Protein AF-M1EQP9-F1 (afdb_monomer_lite)

Structure (mmCIF, N/CA/C/O backbone):
data_AF-M1EQP9-F1
#
_entry.id   AF-M1EQP9-F1
#
loop_
_atom_site.group_PDB
_atom_site.id
_atom_site.type_symbol
_atom_site.label_atom_id
_atom_site.label_alt_id
_atom_site.label_comp_id
_atom_site.label_asym_id
_atom_site.label_entity_id
_atom_site.label_seq_id
_atom_site.pdbx_PDB_ins_code
_atom_site.Cartn_x
_atom_site.Cartn_y
_atom_site.Cartn_z
_atom_site.occupancy
_atom_site.B_iso_or_equiv
_atom_site.auth_seq_id
_atom_site.auth_comp_id
_atom_site.auth_asym_id
_atom_site.auth_atom_id
_atom_site.pdbx_PDB_model_num
ATOM 1 N N . PRO A 1 1 ? 4.640 -4.961 6.741 1.00 94.44 1 PRO A N 1
ATOM 2 C CA . PRO A 1 1 ? 3.681 -6.100 6.756 1.00 94.44 1 PRO A CA 1
ATOM 3 C C . PRO A 1 1 ? 2.427 -5.844 5.918 1.00 94.44 1 PRO A C 1
ATOM 5 O O . PRO A 1 1 ? 2.183 -6.595 4.981 1.00 94.44 1 PRO A O 1
ATOM 8 N N . LEU A 1 2 ? 1.699 -4.755 6.200 1.00 98.00 2 LEU A N 1
ATOM 9 C CA . LEU A 1 2 ? 0.471 -4.388 5.485 1.00 98.00 2 LEU A CA 1
ATOM 10 C C . LEU A 1 2 ? 0.691 -4.232 3.975 1.00 98.00 2 LEU A C 1
ATOM 12 O O . LEU A 1 2 ? -0.036 -4.828 3.194 1.00 98.00 2 LEU A O 1
ATOM 16 N N . LEU A 1 3 ? 1.756 -3.529 3.569 1.00 98.06 3 LEU A N 1
ATOM 17 C CA . LEU A 1 3 ? 2.133 -3.362 2.160 1.00 98.06 3 LEU A CA 1
ATOM 18 C C . LEU A 1 3 ? 2.260 -4.694 1.404 1.00 98.06 3 LEU A C 1
ATOM 20 O O . LEU A 1 3 ? 1.741 -4.833 0.302 1.00 98.06 3 LEU A O 1
ATOM 24 N N . MET A 1 4 ? 2.930 -5.686 1.998 1.00 97.69 4 MET A N 1
ATOM 25 C CA . MET A 1 4 ? 3.126 -6.988 1.351 1.00 97.69 4 MET A CA 1
ATOM 26 C C . MET A 1 4 ? 1.841 -7.815 1.348 1.00 97.69 4 MET A C 1
ATOM 28 O O . MET A 1 4 ? 1.525 -8.423 0.332 1.00 97.69 4 MET A O 1
ATOM 32 N N . ALA A 1 5 ? 1.065 -7.794 2.437 1.00 98.25 5 ALA A N 1
ATOM 33 C CA . ALA A 1 5 ? -0.255 -8.423 2.462 1.00 98.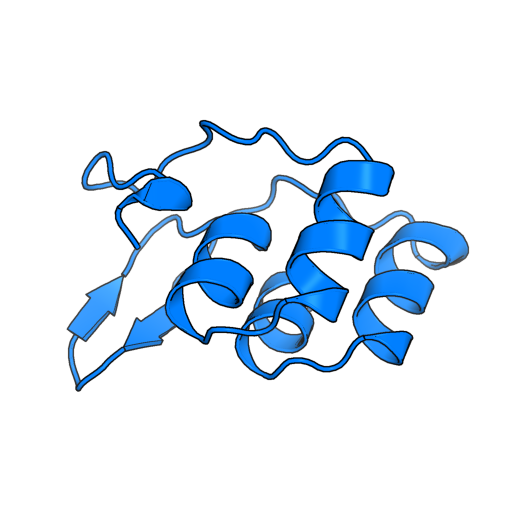25 5 ALA A CA 1
ATOM 34 C C . ALA A 1 5 ? -1.167 -7.836 1.371 1.00 98.25 5 ALA A C 1
ATOM 36 O O . ALA A 1 5 ? -1.834 -8.581 0.659 1.00 98.25 5 ALA A O 1
ATOM 37 N N . ALA A 1 6 ? -1.116 -6.515 1.183 1.00 98.38 6 ALA A N 1
ATOM 38 C CA . ALA A 1 6 ? -1.875 -5.821 0.159 1.00 98.38 6 ALA A CA 1
ATOM 39 C C . ALA A 1 6 ? -1.411 -6.178 -1.262 1.00 98.38 6 ALA A C 1
ATOM 41 O O . ALA A 1 6 ? -2.238 -6.518 -2.106 1.00 98.38 6 ALA A O 1
ATOM 42 N N . ARG A 1 7 ? -0.092 -6.182 -1.506 1.00 97.81 7 ARG A N 1
ATOM 43 C CA . ARG A 1 7 ? 0.512 -6.561 -2.795 1.00 97.81 7 ARG A CA 1
ATOM 44 C C . ARG A 1 7 ? 0.163 -7.984 -3.229 1.00 97.81 7 ARG A C 1
ATOM 46 O O . ARG A 1 7 ? 0.003 -8.212 -4.417 1.00 97.81 7 ARG A O 1
ATOM 53 N N . TYR A 1 8 ? 0.105 -8.931 -2.293 1.00 98.00 8 TYR A N 1
ATOM 54 C CA . TYR A 1 8 ? -0.178 -10.343 -2.585 1.00 98.00 8 TYR A CA 1
ATOM 55 C C . TYR A 1 8 ? -1.659 -10.722 -2.420 1.00 98.00 8 TYR A C 1
ATOM 57 O O . TYR A 1 8 ? -2.016 -11.888 -2.574 1.00 98.00 8 TYR A O 1
ATOM 65 N N . GLY A 1 9 ? -2.531 -9.765 -2.092 1.00 98.25 9 GLY A N 1
ATOM 66 C CA . GLY A 1 9 ? -3.974 -10.003 -2.049 1.00 98.25 9 GLY A CA 1
ATOM 67 C C . GLY A 1 9 ? -4.459 -10.768 -0.815 1.00 98.25 9 GLY A C 1
ATOM 68 O O . GLY A 1 9 ? -5.545 -11.345 -0.840 1.00 98.25 9 GLY A O 1
ATOM 69 N N . HIS A 1 10 ? -3.680 -10.788 0.267 1.00 98.50 10 HIS A N 1
ATOM 70 C CA . HIS A 1 10 ? -4.017 -11.500 1.501 1.00 98.50 10 HIS A CA 1
ATOM 71 C C . HIS A 1 10 ? -5.012 -10.687 2.344 1.00 98.50 10 HIS A C 1
ATOM 73 O O . HIS A 1 10 ? -4.619 -10.038 3.314 1.00 98.50 10 HIS A O 1
ATOM 79 N N . LEU A 1 11 ? -6.294 -10.714 1.964 1.00 98.62 11 LEU A N 1
ATOM 80 C CA . LEU A 1 11 ? -7.361 -9.936 2.608 1.00 98.62 11 LEU A CA 1
ATOM 81 C C . LEU A 1 11 ? -7.413 -10.137 4.127 1.00 98.62 11 LEU A C 1
ATOM 83 O O . LEU A 1 11 ? -7.323 -9.160 4.860 1.00 98.62 11 LEU A O 1
ATOM 87 N N . ASP A 1 12 ? -7.453 -11.386 4.588 1.00 98.31 12 ASP A N 1
ATOM 88 C CA . ASP A 1 12 ? -7.565 -11.710 6.016 1.00 98.31 12 ASP A CA 1
ATOM 89 C C . ASP A 1 12 ? -6.404 -11.109 6.828 1.00 98.31 12 ASP A C 1
ATOM 91 O O . ASP A 1 12 ? -6.574 -10.637 7.950 1.00 98.31 12 ASP A O 1
ATOM 95 N N . MET A 1 13 ? -5.204 -11.070 6.236 1.00 98.38 13 MET A N 1
ATOM 96 C CA . MET A 1 13 ? -4.031 -10.452 6.855 1.00 98.38 13 MET A CA 1
ATOM 97 C C . MET A 1 13 ? -4.107 -8.925 6.841 1.00 98.38 13 MET A C 1
ATOM 99 O O . MET A 1 13 ? -3.622 -8.292 7.773 1.00 98.38 13 MET A O 1
ATOM 103 N N . VAL A 1 14 ? -4.671 -8.325 5.792 1.00 98.50 14 VAL A N 1
ATOM 104 C CA . VAL A 1 14 ? -4.899 -6.874 5.720 1.00 98.50 14 VAL A CA 1
ATOM 105 C C . VAL A 1 14 ? -5.865 -6.451 6.824 1.00 98.50 14 VAL A C 1
ATOM 107 O O . VAL A 1 14 ? -5.528 -5.559 7.597 1.00 98.50 14 VAL A O 1
ATOM 110 N N . GLU A 1 15 ? -7.000 -7.137 6.950 1.00 98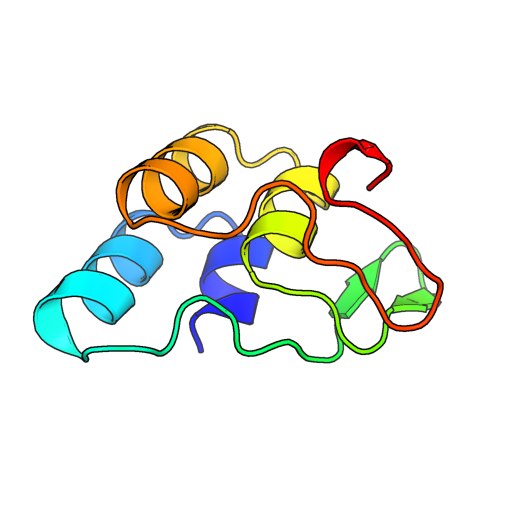.19 15 GLU A N 1
ATOM 111 C CA . GLU A 1 15 ? -8.007 -6.873 7.983 1.00 98.19 15 GLU A CA 1
ATOM 112 C C . GLU A 1 15 ? -7.426 -7.081 9.384 1.00 98.19 15 GLU A C 1
ATOM 114 O O . GLU A 1 15 ? -7.475 -6.176 10.214 1.00 98.19 15 GLU A O 1
ATOM 119 N N . PHE A 1 16 ? -6.739 -8.203 9.622 1.00 98.38 16 PHE A N 1
ATOM 120 C CA . PHE A 1 16 ? -6.073 -8.456 10.900 1.00 98.38 16 PHE A CA 1
ATOM 121 C C . PHE A 1 16 ? -5.067 -7.355 11.273 1.00 98.38 16 PHE A C 1
ATOM 123 O O . PHE A 1 16 ? -5.039 -6.886 12.411 1.00 98.38 16 PHE A O 1
ATOM 130 N N . LEU A 1 17 ? -4.237 -6.913 10.322 1.00 98.19 17 LEU A N 1
ATOM 131 C CA . LEU A 1 17 ? -3.234 -5.879 10.580 1.00 98.19 17 LEU A CA 1
ATOM 132 C C . LEU A 1 17 ? -3.862 -4.513 10.881 1.00 98.19 17 LEU A C 1
ATOM 134 O O . LEU A 1 17 ? -3.335 -3.785 11.723 1.00 98.19 17 LEU A O 1
ATOM 138 N N . LEU A 1 18 ? -4.955 -4.160 10.206 1.00 97.31 18 LEU A N 1
ATOM 139 C CA . LEU A 1 18 ? -5.643 -2.884 10.403 1.00 97.31 18 LEU A CA 1
ATOM 140 C C . LEU A 1 18 ? -6.439 -2.866 11.710 1.00 97.31 18 LEU A C 1
ATOM 142 O O . LEU A 1 18 ? -6.333 -1.908 12.472 1.00 97.31 18 LEU A O 1
ATOM 146 N N . GLU A 1 19 ? -7.183 -3.932 11.996 1.00 97.25 19 GLU A N 1
ATOM 147 C CA . GLU A 1 19 ? -8.118 -3.979 13.122 1.00 97.25 19 GLU A CA 1
ATOM 148 C C . GLU A 1 19 ? -7.453 -4.380 14.441 1.00 97.25 19 GLU A C 1
ATOM 150 O O . GLU A 1 19 ? -7.777 -3.830 15.490 1.00 97.25 19 GLU A O 1
ATOM 155 N N . GLN A 1 20 ? -6.525 -5.342 14.405 1.00 97.00 20 GLN A N 1
ATOM 156 C CA . GLN A 1 20 ? -5.958 -5.946 15.618 1.00 97.00 20 GLN A CA 1
ATOM 157 C C . GLN A 1 20 ? -4.562 -5.415 15.944 1.00 97.00 20 GLN A C 1
ATOM 159 O O . GLN A 1 20 ? -4.165 -5.380 17.108 1.00 97.00 20 GLN A O 1
ATOM 164 N N . CYS A 1 21 ? -3.789 -5.016 14.930 1.00 96.12 21 CYS A N 1
ATOM 165 C CA . CYS A 1 21 ? -2.419 -4.529 15.116 1.00 96.12 21 CYS A CA 1
ATOM 166 C C . CYS A 1 21 ? -2.280 -3.006 15.001 1.00 96.12 21 CYS A C 1
ATOM 168 O O . CYS A 1 21 ? -1.164 -2.504 15.153 1.00 96.12 21 CYS A O 1
ATOM 170 N N . SER A 1 22 ? -3.366 -2.278 14.716 1.00 93.69 22 SER A N 1
ATOM 171 C CA . SER A 1 22 ? -3.354 -0.827 14.481 1.00 93.69 22 SER A CA 1
ATOM 172 C C . SER A 1 22 ? -2.274 -0.406 13.475 1.00 93.69 22 SER A C 1
ATOM 174 O O . SER A 1 22 ? -1.573 0.593 13.667 1.00 93.69 22 SER A O 1
ATOM 176 N N . ALA A 1 23 ? -2.076 -1.206 12.421 1.00 95.50 23 ALA A N 1
ATOM 177 C CA . ALA A 1 23 ? -1.076 -0.919 11.405 1.00 95.50 23 ALA A CA 1
ATOM 178 C C . ALA A 1 23 ? -1.398 0.411 10.714 1.00 95.50 23 ALA A C 1
ATOM 180 O O . ALA A 1 23 ? -2.529 0.656 10.300 1.00 95.50 23 ALA A O 1
ATOM 181 N N . SER A 1 24 ? -0.386 1.264 10.549 1.00 95.44 24 SER A N 1
ATOM 182 C CA . SER A 1 24 ? -0.575 2.525 9.835 1.00 95.44 24 SER A CA 1
ATOM 183 C C . SER A 1 24 ? -0.827 2.262 8.348 1.00 95.44 24 SER A C 1
ATOM 185 O O . SER A 1 24 ? 0.003 1.666 7.653 1.00 95.44 24 SER A O 1
ATOM 187 N N . ILE A 1 25 ? -1.996 2.703 7.882 1.00 96.38 25 ILE A N 1
ATOM 188 C CA . ILE A 1 25 ? -2.528 2.411 6.547 1.00 96.38 25 ILE A CA 1
ATOM 189 C C . ILE A 1 25 ? -1.784 3.138 5.419 1.00 96.38 25 ILE A C 1
ATOM 191 O O . ILE A 1 25 ? -1.779 2.670 4.285 1.00 96.38 25 ILE A O 1
ATOM 195 N N . GLU A 1 26 ? -1.096 4.235 5.741 1.00 96.38 26 GLU A N 1
ATOM 196 C CA . GLU A 1 26 ? -0.399 5.096 4.774 1.00 96.38 26 GLU A CA 1
ATOM 197 C C . GLU A 1 26 ? 1.104 4.812 4.663 1.00 96.38 26 GLU A C 1
ATOM 199 O O . GLU A 1 26 ? 1.812 5.503 3.931 1.00 96.38 26 GLU A O 1
ATOM 204 N N . VAL A 1 27 ? 1.633 3.822 5.396 1.00 94.12 27 VAL A N 1
ATOM 205 C CA . VAL A 1 27 ? 3.074 3.530 5.364 1.00 94.12 27 VAL A CA 1
ATOM 206 C C . VAL A 1 27 ? 3.455 2.971 4.000 1.00 94.12 27 VAL A C 1
ATOM 208 O O . VAL A 1 27 ? 3.213 1.800 3.697 1.00 94.12 27 VAL A O 1
ATOM 211 N N . GLY A 1 28 ? 4.078 3.829 3.196 1.00 93.75 28 GLY A N 1
ATOM 212 C CA . GLY A 1 28 ? 4.664 3.462 1.920 1.00 93.75 28 GLY A CA 1
ATOM 213 C C . GLY A 1 28 ? 5.933 2.627 2.078 1.00 93.75 28 GLY A C 1
ATOM 214 O O . GLY A 1 28 ? 6.625 2.684 3.095 1.00 93.75 28 GLY A O 1
ATOM 215 N N . GLY A 1 29 ? 6.254 1.854 1.047 1.00 96.25 29 GLY A N 1
ATOM 216 C CA . GLY A 1 29 ? 7.503 1.103 0.972 1.00 96.25 29 GLY A CA 1
ATOM 217 C C . GLY A 1 29 ? 7.850 0.705 -0.454 1.00 96.25 29 GLY A C 1
ATOM 218 O O . GLY A 1 29 ? 7.167 1.091 -1.402 1.00 96.25 29 GLY A O 1
ATOM 219 N N . SER A 1 30 ? 8.925 -0.059 -0.598 1.00 97.62 30 SER A N 1
ATOM 220 C CA . SER A 1 30 ? 9.435 -0.495 -1.897 1.00 97.62 30 SER A CA 1
ATOM 221 C C . SER A 1 30 ? 8.767 -1.804 -2.321 1.00 97.62 30 SER A C 1
ATOM 223 O O . SER A 1 30 ? 8.724 -2.773 -1.555 1.00 97.62 30 SER A O 1
ATOM 225 N N . VAL A 1 31 ? 8.239 -1.849 -3.541 1.00 97.12 31 VAL A N 1
ATOM 226 C CA . VAL A 1 31 ? 7.649 -3.051 -4.147 1.00 97.12 31 VAL A CA 1
ATOM 227 C C . VAL A 1 31 ? 8.192 -3.243 -5.552 1.00 97.12 31 VAL A C 1
ATOM 229 O O . VAL A 1 31 ? 8.388 -2.272 -6.269 1.00 97.12 31 VAL A O 1
ATOM 232 N N . ASN A 1 32 ? 8.390 -4.493 -5.966 1.00 96.38 32 ASN A N 1
ATOM 233 C CA . ASN A 1 32 ? 8.835 -4.787 -7.327 1.00 96.38 32 ASN A CA 1
ATOM 234 C C . ASN A 1 32 ? 7.638 -5.155 -8.207 1.00 96.38 32 ASN A C 1
ATOM 236 O O . ASN A 1 32 ? 6.843 -6.015 -7.819 1.00 96.38 32 ASN A O 1
ATOM 240 N N . PHE A 1 33 ? 7.535 -4.556 -9.386 1.00 93.25 33 PHE A N 1
ATOM 241 C CA . PHE A 1 33 ? 6.595 -4.926 -10.447 1.00 93.25 33 PHE A CA 1
ATOM 242 C C . PHE A 1 33 ? 7.373 -5.044 -11.755 1.00 93.25 33 PHE A C 1
ATOM 244 O O . PHE A 1 33 ? 8.177 -4.176 -12.060 1.00 93.25 33 PHE A O 1
ATOM 251 N N . ASP A 1 34 ? 7.202 -6.154 -12.475 1.00 90.88 34 ASP A N 1
ATOM 252 C CA . ASP A 1 34 ? 7.829 -6.403 -13.785 1.00 90.88 34 ASP A CA 1
ATOM 253 C C . ASP A 1 34 ? 9.349 -6.149 -13.861 1.00 90.88 34 ASP A C 1
ATOM 255 O O . ASP A 1 34 ? 9.897 -5.790 -14.898 1.00 90.88 34 ASP A O 1
ATOM 259 N N . GLY A 1 35 ? 10.056 -6.384 -12.751 1.00 93.88 35 GLY A N 1
ATOM 260 C CA . GLY A 1 35 ? 11.505 -6.181 -12.650 1.00 93.88 35 GLY A CA 1
ATOM 261 C C . GLY A 1 35 ? 11.931 -4.757 -12.280 1.00 93.88 35 GLY A C 1
ATOM 262 O O . GLY A 1 35 ? 13.121 -4.525 -12.083 1.00 93.88 35 GLY A O 1
ATOM 263 N N . GLU A 1 36 ? 10.987 -3.833 -12.113 1.00 93.81 36 GLU A N 1
ATOM 264 C CA . GLU A 1 36 ? 11.227 -2.468 -11.652 1.00 93.81 36 GLU A CA 1
ATOM 265 C C . GLU A 1 36 ? 10.860 -2.308 -10.174 1.00 93.81 36 GLU A C 1
ATOM 267 O O . GLU A 1 36 ? 9.820 -2.786 -9.711 1.00 93.8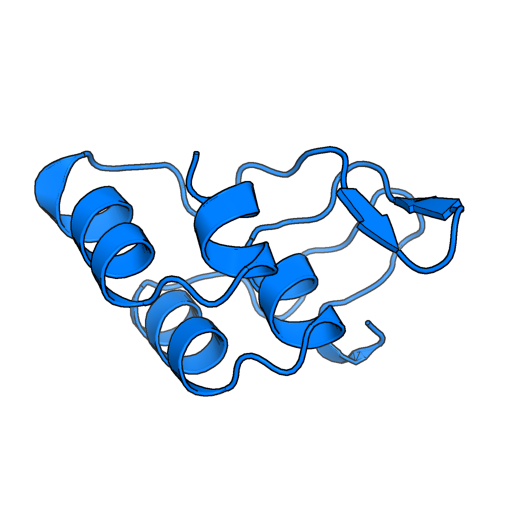1 36 GLU A O 1
ATOM 272 N N . THR A 1 37 ? 11.714 -1.611 -9.423 1.00 96.88 37 THR A N 1
ATOM 273 C CA . THR A 1 37 ? 11.437 -1.243 -8.032 1.00 96.88 37 THR A CA 1
ATOM 274 C C . THR A 1 37 ? 10.658 0.066 -7.989 1.00 96.88 37 THR A C 1
ATOM 276 O O . THR A 1 37 ? 11.142 1.109 -8.427 1.00 96.88 37 THR A O 1
ATOM 279 N N . ILE A 1 38 ? 9.466 0.026 -7.404 1.00 97.69 38 ILE A N 1
ATOM 280 C CA . ILE A 1 38 ? 8.631 1.192 -7.137 1.00 97.69 38 ILE A CA 1
ATOM 281 C C . ILE A 1 38 ? 8.807 1.594 -5.679 1.00 97.69 38 ILE A C 1
ATOM 283 O O . ILE A 1 38 ? 8.440 0.856 -4.764 1.00 97.69 38 ILE A O 1
ATOM 287 N N . GLU A 1 39 ? 9.350 2.788 -5.474 1.00 97.81 39 GLU A N 1
ATOM 288 C CA . GLU A 1 39 ? 9.602 3.353 -4.153 1.00 97.81 39 GLU A CA 1
ATOM 289 C C . GLU A 1 39 ? 8.417 4.174 -3.633 1.00 97.81 39 GLU A C 1
ATOM 291 O O . GLU A 1 39 ? 7.729 4.882 -4.378 1.00 97.81 39 GLU A O 1
ATOM 296 N N . GLY A 1 40 ? 8.210 4.114 -2.317 1.00 97.62 40 GLY A N 1
ATOM 297 C CA . GLY A 1 40 ? 7.164 4.869 -1.626 1.00 97.62 40 GLY A CA 1
ATOM 298 C C . GLY A 1 40 ? 5.741 4.433 -1.973 1.00 97.62 40 GLY A C 1
ATOM 299 O O . GLY A 1 40 ? 4.821 5.224 -1.817 1.00 97.62 40 GLY A O 1
ATOM 300 N N . ALA A 1 41 ? 5.537 3.205 -2.450 1.00 98.06 41 ALA A N 1
ATOM 301 C CA . ALA A 1 41 ? 4.212 2.696 -2.775 1.00 98.06 41 ALA A CA 1
ATOM 302 C C . ALA A 1 41 ? 3.371 2.501 -1.502 1.00 98.06 41 ALA A C 1
ATOM 304 O O . ALA A 1 41 ? 3.761 1.692 -0.652 1.00 98.06 41 ALA A O 1
ATOM 305 N N . PRO A 1 42 ? 2.221 3.186 -1.351 1.00 97.88 42 PRO A N 1
ATOM 306 C CA . PRO A 1 42 ? 1.302 2.904 -0.256 1.00 97.88 42 PRO A CA 1
ATOM 307 C C . PRO A 1 42 ? 0.602 1.546 -0.462 1.00 97.88 42 PRO A C 1
ATOM 309 O O . PRO A 1 42 ? 0.494 1.067 -1.597 1.00 97.88 42 PRO A O 1
ATOM 312 N N . PRO A 1 43 ? 0.066 0.919 0.604 1.00 98.38 43 PRO A N 1
ATOM 313 C CA . PRO A 1 43 ? -0.630 -0.367 0.504 1.00 98.38 43 PRO A CA 1
ATOM 314 C C . PRO A 1 43 ? -1.759 -0.373 -0.534 1.00 98.38 43 PRO A C 1
ATOM 316 O O . PRO A 1 43 ? -1.903 -1.343 -1.279 1.00 98.38 43 PRO A O 1
ATOM 319 N N . LEU A 1 44 ? -2.513 0.730 -0.640 1.00 98.69 44 LEU A N 1
ATOM 320 C CA . LEU A 1 44 ? -3.586 0.879 -1.626 1.00 98.69 44 LEU A CA 1
ATOM 321 C C . LEU A 1 44 ? -3.060 0.862 -3.067 1.00 98.69 44 LEU A C 1
ATOM 323 O O . LEU A 1 44 ? -3.672 0.238 -3.933 1.00 98.69 44 LEU A O 1
ATOM 327 N N . TRP A 1 45 ? -1.914 1.500 -3.317 1.00 98.50 45 TRP A N 1
ATOM 328 C CA . TRP A 1 45 ? -1.261 1.479 -4.626 1.00 98.50 45 TRP A CA 1
ATOM 329 C C . TRP A 1 45 ? -0.852 0.056 -5.004 1.00 98.50 45 TRP A C 1
ATOM 331 O O . TRP A 1 45 ? -1.193 -0.411 -6.085 1.00 98.50 45 TRP A O 1
ATOM 341 N N . ALA A 1 46 ? -0.208 -0.671 -4.085 1.00 98.25 46 ALA A N 1
ATOM 342 C CA . ALA A 1 46 ? 0.258 -2.031 -4.346 1.00 98.25 46 ALA A CA 1
ATOM 343 C C . ALA A 1 46 ? -0.892 -3.020 -4.607 1.00 98.25 46 ALA A C 1
ATOM 345 O O . ALA A 1 46 ? -0.777 -3.865 -5.491 1.00 98.25 46 ALA A O 1
ATOM 346 N N . ALA A 1 47 ? -2.005 -2.905 -3.874 1.00 98.56 47 ALA A N 1
ATOM 347 C CA . ALA A 1 47 ? -3.198 -3.714 -4.124 1.00 98.56 47 ALA A CA 1
ATOM 348 C C . ALA A 1 47 ? -3.867 -3.382 -5.468 1.00 98.56 47 ALA A C 1
ATOM 350 O O . ALA A 1 47 ? -4.379 -4.284 -6.131 1.00 98.56 47 ALA A O 1
ATOM 351 N N . SER A 1 48 ? -3.854 -2.103 -5.863 1.00 98.44 48 SER A N 1
ATOM 352 C CA . SER A 1 48 ? -4.426 -1.639 -7.133 1.00 98.44 48 SER A CA 1
ATOM 353 C C . SER A 1 48 ? -3.599 -2.129 -8.323 1.00 98.44 48 SER A C 1
ATOM 355 O O . SER A 1 48 ? -4.159 -2.773 -9.205 1.00 98.44 48 SER A O 1
ATOM 357 N N . ALA A 1 49 ? -2.273 -1.946 -8.278 1.00 97.81 49 ALA A N 1
ATOM 358 C CA . ALA A 1 49 ? -1.330 -2.447 -9.285 1.00 97.81 49 ALA A CA 1
ATOM 359 C C . ALA A 1 49 ? -1.448 -3.967 -9.495 1.00 97.81 49 ALA A C 1
ATOM 361 O O . ALA A 1 49 ? -1.366 -4.469 -10.611 1.00 97.81 49 ALA A O 1
ATOM 362 N N . ALA A 1 50 ? -1.663 -4.720 -8.410 1.00 97.75 50 ALA A N 1
ATOM 363 C CA . ALA A 1 50 ? -1.810 -6.174 -8.451 1.00 97.75 50 ALA A CA 1
ATOM 364 C C . ALA A 1 50 ? -3.241 -6.659 -8.781 1.00 97.75 50 ALA A C 1
ATOM 366 O O . ALA A 1 50 ? -3.473 -7.863 -8.892 1.00 97.75 50 ALA A O 1
ATOM 367 N N . GLY A 1 51 ? -4.219 -5.756 -8.923 1.00 98.06 51 GLY A N 1
ATOM 368 C CA . GLY A 1 51 ? -5.602 -6.104 -9.274 1.00 98.06 51 GLY A CA 1
ATOM 369 C C . GLY A 1 51 ? -6.413 -6.764 -8.148 1.00 98.06 51 GLY A C 1
ATOM 370 O O . GLY A 1 51 ? -7.402 -7.456 -8.404 1.00 98.06 51 GLY A O 1
ATOM 371 N N . HIS A 1 52 ? -6.034 -6.573 -6.884 1.00 98.62 52 HIS A N 1
ATOM 372 C CA . HIS A 1 52 ? -6.683 -7.214 -5.738 1.00 98.62 52 HIS A CA 1
ATOM 373 C C . HIS A 1 52 ? -7.893 -6.418 -5.227 1.00 98.62 52 HIS A C 1
ATOM 375 O O . HIS A 1 52 ? -7.859 -5.816 -4.154 1.00 98.62 52 HIS A O 1
ATOM 381 N N . LEU A 1 53 ? -9.003 -6.466 -5.974 1.00 98.56 53 LEU A N 1
ATOM 382 C CA . LEU A 1 53 ? -10.218 -5.673 -5.716 1.00 98.56 53 LEU A CA 1
ATOM 383 C C . LEU A 1 53 ? -10.720 -5.725 -4.262 1.00 98.56 53 LEU A C 1
ATOM 385 O O . LEU A 1 53 ? -11.054 -4.689 -3.693 1.00 98.56 53 LEU A O 1
ATOM 389 N N . LYS A 1 54 ? -10.769 -6.911 -3.643 1.00 98.75 54 LYS A N 1
ATOM 390 C CA . LYS A 1 54 ? -11.259 -7.047 -2.259 1.00 98.75 54 LYS A CA 1
ATOM 391 C C . LYS A 1 54 ? -10.365 -6.320 -1.252 1.00 98.75 54 LYS A C 1
ATOM 393 O O . LYS A 1 54 ? -10.862 -5.686 -0.329 1.00 98.75 54 LYS A O 1
ATOM 398 N N . VAL A 1 55 ? -9.051 -6.372 -1.460 1.00 98.75 55 VAL A N 1
ATOM 399 C CA . VAL A 1 55 ? -8.084 -5.649 -0.628 1.00 98.75 55 VAL A CA 1
ATOM 400 C C . VAL A 1 55 ? -8.211 -4.145 -0.839 1.00 98.75 55 VAL A C 1
ATOM 402 O O . VAL A 1 55 ? -8.211 -3.401 0.136 1.00 98.75 55 VAL A O 1
ATOM 405 N N . VAL A 1 56 ? -8.370 -3.694 -2.088 1.00 98.75 56 VAL A N 1
ATOM 406 C CA . VAL A 1 56 ? -8.610 -2.277 -2.407 1.00 98.75 56 VAL A CA 1
ATOM 407 C C . VAL A 1 56 ? -9.835 -1.758 -1.653 1.00 98.75 56 VAL A C 1
ATOM 409 O O . VAL A 1 56 ? -9.755 -0.727 -0.991 1.00 98.75 56 VAL A O 1
ATOM 412 N N . GLN A 1 57 ? -10.947 -2.497 -1.686 1.00 98.62 57 GLN A N 1
ATOM 413 C CA . GLN A 1 57 ? -12.160 -2.137 -0.946 1.00 98.62 57 GLN A CA 1
ATOM 414 C C . GLN A 1 57 ? -11.920 -2.087 0.566 1.00 98.62 57 GLN A C 1
ATOM 416 O O . GLN A 1 57 ? -12.314 -1.115 1.204 1.00 98.62 57 GLN A O 1
ATOM 421 N N . SER A 1 58 ? -11.244 -3.090 1.133 1.00 98.56 58 SER A N 1
ATOM 422 C CA . SER A 1 58 ? -10.948 -3.128 2.569 1.00 98.56 58 SER A CA 1
ATOM 423 C C . SER A 1 58 ? -10.079 -1.942 3.009 1.00 98.56 58 SER A C 1
ATOM 425 O O . SER A 1 58 ? -10.416 -1.260 3.975 1.00 98.56 58 SER A O 1
ATOM 427 N N . LEU A 1 59 ? -9.025 -1.610 2.255 1.00 98.50 59 LEU A N 1
ATOM 428 C CA . LEU A 1 59 ? -8.168 -0.453 2.538 1.00 98.50 59 LEU A CA 1
ATOM 429 C C . LEU A 1 59 ? -8.938 0.875 2.455 1.00 98.50 59 LEU A C 1
ATOM 431 O O . LEU A 1 59 ? -8.782 1.728 3.326 1.00 98.50 59 LEU A O 1
ATOM 435 N N . LEU A 1 60 ? -9.800 1.049 1.449 1.00 98.44 60 LEU A N 1
ATOM 436 C CA . LEU A 1 60 ? -10.635 2.250 1.320 1.00 98.44 60 LEU A CA 1
ATOM 437 C C . LEU A 1 60 ? -11.646 2.377 2.466 1.00 98.44 60 LEU A C 1
ATOM 439 O O . LEU A 1 60 ? -11.828 3.468 3.001 1.00 98.44 60 LEU A O 1
ATOM 443 N N . ASN A 1 61 ? -12.258 1.267 2.885 1.00 98.25 61 ASN A N 1
ATOM 444 C CA . ASN A 1 61 ? -13.180 1.245 4.024 1.00 98.25 61 ASN A CA 1
ATOM 445 C C . ASN A 1 61 ? -12.488 1.639 5.338 1.00 98.25 61 ASN A C 1
ATOM 447 O O . ASN A 1 61 ? -13.119 2.236 6.207 1.00 98.25 61 ASN A O 1
ATOM 451 N N . HIS A 1 62 ? -11.190 1.359 5.458 1.00 98.00 62 HIS A N 1
ATOM 452 C CA . HIS A 1 62 ? -10.354 1.770 6.587 1.00 98.00 62 HIS A CA 1
ATOM 453 C C . HIS A 1 62 ? -9.736 3.171 6.422 1.00 98.00 62 HIS A C 1
ATOM 455 O O . HIS A 1 62 ? -8.906 3.580 7.232 1.00 98.00 62 HIS A O 1
ATOM 461 N N . GLY A 1 63 ? -10.147 3.929 5.402 1.00 97.56 63 GLY A N 1
ATOM 462 C CA . GLY A 1 63 ? -9.764 5.329 5.231 1.00 97.56 63 GLY A CA 1
ATOM 463 C C . GLY A 1 63 ? -8.434 5.555 4.518 1.00 97.56 63 GLY A C 1
ATOM 464 O O . GLY A 1 63 ? -7.870 6.639 4.655 1.00 97.56 63 GLY A O 1
ATOM 465 N N . ALA A 1 64 ? -7.934 4.578 3.753 1.00 97.94 64 ALA A N 1
ATOM 466 C CA . ALA A 1 64 ? -6.756 4.787 2.916 1.00 97.94 64 ALA A CA 1
ATOM 467 C C . ALA A 1 64 ? -6.976 5.951 1.935 1.00 97.94 64 ALA A C 1
ATOM 469 O O . ALA A 1 64 ? -8.008 6.043 1.262 1.00 97.94 64 ALA A O 1
ATOM 470 N N . SER A 1 65 ? -5.980 6.821 1.807 1.00 98.06 65 SER A N 1
ATOM 471 C CA . SER A 1 65 ? -6.009 7.949 0.887 1.00 98.06 65 SER A CA 1
ATOM 472 C C . SER A 1 65 ? -5.953 7.469 -0.563 1.00 98.06 65 SER A C 1
ATOM 474 O O . SER A 1 65 ? -4.927 7.002 -1.062 1.00 98.06 65 SER A O 1
ATOM 476 N N . VAL A 1 66 ? -7.069 7.649 -1.273 1.00 97.62 66 VAL A N 1
ATOM 477 C CA . VAL A 1 66 ? -7.238 7.240 -2.679 1.00 97.62 66 VAL A CA 1
ATOM 478 C C . VAL A 1 66 ? -6.241 7.899 -3.639 1.00 97.62 66 VAL A C 1
ATOM 480 O O . VAL A 1 66 ? -5.971 7.363 -4.709 1.00 97.62 66 VAL A O 1
ATOM 483 N N . ASN A 1 67 ? -5.677 9.047 -3.252 1.00 97.44 67 ASN A N 1
ATOM 484 C CA . ASN A 1 67 ? -4.760 9.831 -4.077 1.00 97.44 67 ASN A CA 1
ATOM 485 C C . ASN A 1 67 ? -3.312 9.805 -3.568 1.00 97.44 67 ASN A C 1
ATOM 487 O O . ASN A 1 67 ? -2.491 10.550 -4.097 1.00 97.44 67 ASN A O 1
ATOM 491 N N . ASN A 1 68 ? -2.981 8.999 -2.553 1.00 97.25 68 ASN A N 1
ATOM 492 C CA . ASN A 1 68 ? -1.611 8.948 -2.046 1.00 97.25 68 ASN A CA 1
ATOM 493 C C . ASN A 1 68 ? -0.669 8.323 -3.081 1.00 97.25 68 ASN A C 1
ATOM 495 O O .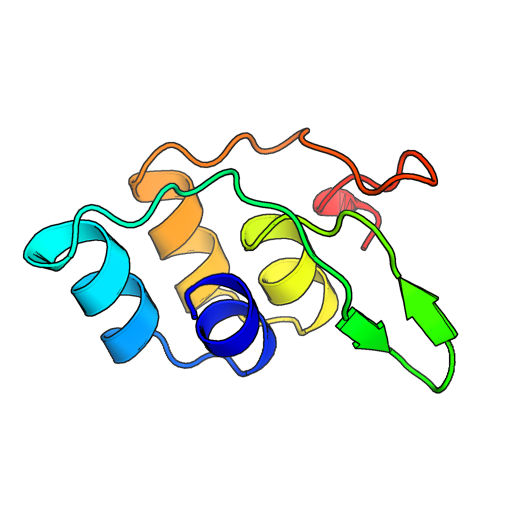 ASN A 1 68 ? -0.986 7.293 -3.677 1.00 97.25 68 ASN A O 1
ATOM 499 N N . THR A 1 69 ? 0.477 8.955 -3.314 1.00 97.81 69 THR A N 1
ATOM 500 C CA . THR A 1 69 ? 1.336 8.631 -4.451 1.00 97.81 69 THR A CA 1
ATOM 501 C C . THR A 1 69 ? 2.614 7.906 -4.063 1.00 97.81 69 THR A C 1
ATOM 503 O O . THR A 1 69 ? 3.154 8.102 -2.979 1.00 97.81 69 THR A O 1
ATOM 506 N N . THR A 1 70 ? 3.160 7.144 -5.011 1.00 97.75 70 THR A N 1
ATOM 507 C CA . THR A 1 70 ? 4.571 6.725 -4.989 1.00 97.75 70 THR A CA 1
ATOM 508 C C . THR A 1 70 ? 5.510 7.936 -5.084 1.00 97.75 70 THR A C 1
ATOM 510 O O . THR A 1 70 ? 5.078 9.051 -5.399 1.00 97.75 70 THR A O 1
ATOM 513 N N . LEU A 1 71 ? 6.823 7.722 -4.928 1.00 97.50 71 LEU A N 1
ATOM 514 C CA . LEU A 1 71 ? 7.823 8.786 -5.133 1.00 97.50 71 LEU A CA 1
ATOM 515 C C . LEU A 1 71 ? 7.862 9.330 -6.572 1.00 97.50 71 LEU A C 1
ATOM 517 O O . LEU A 1 71 ? 8.327 10.443 -6.801 1.00 97.50 71 LEU A O 1
ATOM 521 N N . THR A 1 72 ? 7.354 8.571 -7.543 1.00 96.56 72 THR A N 1
ATOM 522 C CA . THR A 1 72 ? 7.227 8.987 -8.949 1.00 96.56 72 THR A CA 1
ATOM 523 C C . THR A 1 72 ? 5.876 9.639 -9.261 1.00 96.56 72 THR A C 1
ATOM 525 O O . THR A 1 72 ? 5.489 9.733 -10.425 1.00 96.56 72 THR A O 1
ATOM 528 N N . ASN A 1 73 ? 5.141 10.093 -8.237 1.00 97.69 73 ASN A N 1
ATOM 529 C CA . ASN A 1 73 ? 3.799 10.675 -8.348 1.00 97.69 73 ASN A CA 1
ATOM 530 C C . ASN A 1 73 ? 2.766 9.731 -8.994 1.00 97.69 73 ASN A C 1
ATOM 532 O O . ASN A 1 73 ? 1.809 10.176 -9.629 1.00 97.69 73 ASN A O 1
ATOM 536 N N . SER A 1 74 ? 2.935 8.412 -8.853 1.00 97.69 74 SER A N 1
ATOM 537 C CA . SER A 1 74 ? 1.903 7.465 -9.271 1.00 97.69 74 SER A CA 1
ATOM 538 C C . SER A 1 74 ? 0.779 7.405 -8.260 1.00 97.69 74 SER A C 1
ATOM 540 O O . SER A 1 74 ? 1.009 6.986 -7.131 1.00 97.69 74 SER A O 1
ATOM 542 N N . THR A 1 75 ? -0.446 7.700 -8.678 1.00 97.88 75 T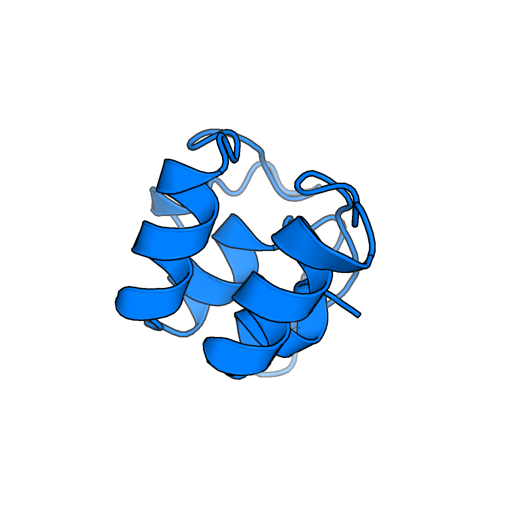HR A N 1
ATOM 543 C CA . THR A 1 75 ? -1.638 7.404 -7.874 1.00 97.88 75 THR A CA 1
ATOM 544 C C . THR A 1 75 ? -2.017 5.919 -7.978 1.00 97.88 75 THR A C 1
ATOM 546 O O . THR A 1 75 ? -1.612 5.266 -8.946 1.00 97.88 75 THR A O 1
ATOM 549 N N . PRO A 1 76 ? -2.812 5.375 -7.033 1.00 97.50 76 PRO A N 1
ATOM 550 C CA . PRO A 1 76 ? -3.363 4.021 -7.112 1.00 97.50 76 PRO A CA 1
ATOM 551 C C . PRO A 1 76 ? -4.229 3.804 -8.358 1.00 97.50 76 PRO A C 1
ATOM 553 O O . 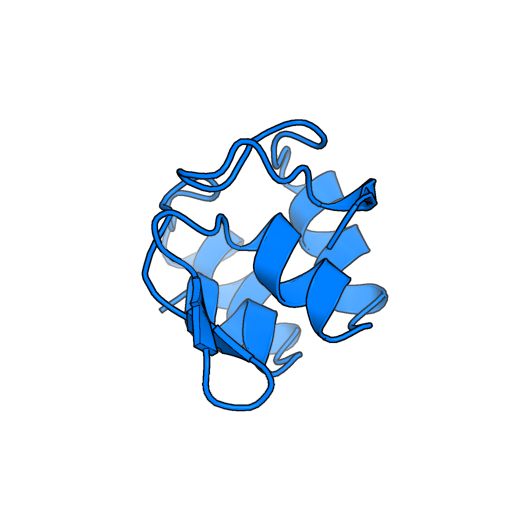PRO A 1 76 ? -4.256 2.709 -8.899 1.00 97.50 76 PRO A O 1
ATOM 556 N N . LEU A 1 77 ? -4.890 4.858 -8.854 1.00 97.88 77 LEU A N 1
ATOM 557 C CA . LEU A 1 77 ? -5.668 4.813 -10.097 1.00 97.88 77 LEU A CA 1
ATOM 558 C C . LEU A 1 77 ? -4.791 4.654 -11.355 1.00 97.88 77 LEU A C 1
ATOM 560 O O . LEU A 1 77 ? -5.260 4.124 -12.355 1.00 97.88 77 LEU A O 1
ATOM 564 N N . ARG A 1 78 ? -3.539 5.137 -11.322 1.00 97.25 78 ARG A N 1
ATOM 565 C CA . ARG A 1 78 ? -2.562 5.015 -12.423 1.00 97.25 78 ARG A CA 1
ATOM 566 C C . ARG A 1 78 ? -1.784 3.693 -12.389 1.00 97.25 78 ARG A C 1
ATOM 568 O O . ARG A 1 78 ? -1.013 3.449 -13.315 1.00 97.25 78 ARG A O 1
ATOM 575 N N . ALA A 1 79 ? -1.844 2.984 -11.265 1.00 89.62 79 ALA A N 1
ATOM 576 C CA . ALA A 1 79 ? -0.943 1.891 -10.926 1.00 89.62 79 ALA A CA 1
ATOM 577 C C . ALA A 1 79 ? -1.004 0.739 -11.935 1.00 89.62 79 ALA A C 1
ATOM 579 O O . ALA A 1 79 ? -2.106 0.484 -12.470 1.00 89.62 79 ALA A O 1
#

Secondary structure (DSSP, 8-state):
-HHHHHHTT-HHHHHHHHHTS---TT--EEEEETTEEEEEE-HHHHHHHTT-HHHHHHHHHTT--TT---TT---GGG-

Foldseek 3Di:
DLLVCLLVLVQVVNCCCVPPVVDDQQQFAWDDDPNDIFGRQGSLLSNLVNVNVSSNVVSVVSPRDQLRATPVSDGSVND

Sequence (79 aa):
PLLMAARYGHLDMVEFLLEQCSASIEVGGSVNFDGETIEGAPPLWAASAAGHLKVVQSLLNHGASVNNTTLTNSTPLRA

Radius of gyration: 11.06 Å; chains: 1; bounding box: 25×22×29 Å

Organism: Mustela putorius furo (NCBI:txid9669)

InterPro domains:
  IPR002110 Ankyrin repeat [PF12796] (1-69)
  IPR002110 Ankyrin repeat [PS50088] (1-19)
  IPR002110 Ankyrin repeat [PS50088] (39-71)
  IPR002110 Ankyrin repeat [SM00248] (1-27)
  IPR002110 Ankyrin repeat [SM00248] (39-68)
  IPR036770 Ankyrin repeat-containing domain superfamily [G3DSA:1.25.40.20] (1-79)
  IPR036770 Ankyrin repeat-containing domain superfamily [SSF48403] (1-78)

pLDDT: mean 97.26, std 1.75, range [89.62, 98.75]